Protein AF-A0A158J838-F1 (afdb_monomer)

Structure (mmCIF, N/CA/C/O backbone):
data_AF-A0A158J838-F1
#
_entry.id   AF-A0A158J838-F1
#
loop_
_atom_site.group_PDB
_atom_site.id
_atom_site.type_symbol
_atom_site.label_atom_id
_atom_si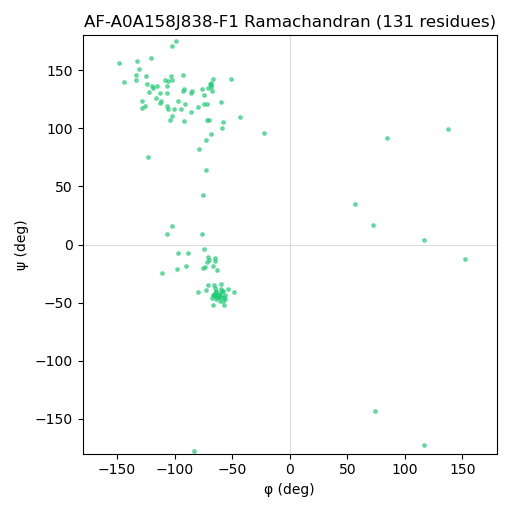te.label_alt_id
_atom_site.label_comp_id
_atom_site.label_asym_id
_atom_site.label_entity_id
_atom_site.label_seq_id
_atom_site.pdbx_PDB_ins_code
_atom_site.Cartn_x
_atom_site.Cartn_y
_atom_site.Cartn_z
_atom_site.occupancy
_atom_site.B_iso_or_equiv
_atom_site.auth_seq_id
_atom_site.auth_comp_id
_atom_site.auth_asym_id
_atom_site.auth_atom_id
_atom_site.pdbx_PDB_model_num
ATOM 1 N N . MET A 1 1 ? -6.960 -5.022 -21.720 1.00 38.44 1 MET A N 1
ATOM 2 C CA . MET A 1 1 ? -7.554 -3.678 -21.509 1.00 38.44 1 MET A CA 1
ATOM 3 C C . MET A 1 1 ? -7.283 -3.238 -20.078 1.00 38.44 1 MET A C 1
ATOM 5 O O . MET A 1 1 ? -7.879 -3.792 -19.161 1.00 38.44 1 MET A O 1
ATOM 9 N N . ASN A 1 2 ? -6.353 -2.305 -19.859 1.00 50.25 2 ASN A N 1
ATOM 10 C CA . ASN A 1 2 ? -5.996 -1.879 -18.503 1.00 50.25 2 ASN A CA 1
ATOM 11 C C . ASN A 1 2 ? -7.129 -1.039 -17.901 1.00 50.25 2 ASN A C 1
ATOM 13 O O . ASN A 1 2 ? -7.355 0.100 -18.298 1.00 50.25 2 ASN A O 1
ATOM 17 N N . LYS A 1 3 ? -7.855 -1.627 -16.944 1.00 64.75 3 LYS A N 1
ATOM 18 C CA . LYS A 1 3 ? -8.987 -1.002 -16.236 1.00 64.75 3 LYS A CA 1
ATOM 19 C C . LYS A 1 3 ? -8.564 0.118 -15.268 1.00 64.75 3 LYS A C 1
ATOM 21 O O . LYS A 1 3 ? -9.437 0.832 -14.778 1.00 64.75 3 LYS A O 1
ATOM 26 N N . PHE A 1 4 ? -7.266 0.274 -14.991 1.00 75.44 4 PHE A N 1
ATOM 27 C CA . PHE A 1 4 ? -6.719 1.191 -13.988 1.00 75.44 4 PHE A CA 1
ATOM 28 C C . PHE A 1 4 ? -5.708 2.150 -14.608 1.00 75.44 4 PHE A C 1
ATOM 30 O O . PHE A 1 4 ? -4.872 1.747 -15.408 1.00 75.44 4 PHE A O 1
ATOM 37 N N . SER A 1 5 ? -5.776 3.421 -14.219 1.00 79.69 5 SER A N 1
ATOM 38 C CA . SER A 1 5 ? -4.842 4.462 -14.665 1.00 79.69 5 SER A CA 1
ATOM 39 C C . SER A 1 5 ? -3.633 4.589 -13.735 1.00 79.69 5 SER A C 1
ATOM 41 O O . SER A 1 5 ? -2.630 5.196 -14.108 1.00 79.69 5 SER A O 1
ATOM 43 N N . LYS A 1 6 ? -3.744 4.063 -12.508 1.00 85.50 6 LYS A N 1
ATOM 44 C CA . LYS A 1 6 ? -2.700 4.081 -11.479 1.00 85.50 6 LYS A CA 1
ATOM 45 C C . LYS A 1 6 ? -2.736 2.786 -10.675 1.00 85.50 6 LYS A C 1
ATOM 47 O O . LYS A 1 6 ? -3.813 2.323 -10.298 1.00 85.50 6 LYS A O 1
ATOM 52 N N . TYR A 1 7 ? -1.560 2.266 -10.366 1.00 88.00 7 TYR A N 1
ATOM 53 C CA . TYR A 1 7 ? -1.352 1.093 -9.527 1.00 88.00 7 TYR A CA 1
ATOM 54 C C . TYR A 1 7 ? -0.592 1.531 -8.284 1.00 88.00 7 TYR A C 1
ATOM 56 O O . TYR A 1 7 ? 0.442 2.181 -8.387 1.00 88.00 7 TYR A O 1
ATOM 64 N N . VAL A 1 8 ? -1.111 1.231 -7.104 1.00 88.12 8 VAL A N 1
ATOM 65 C CA . VAL A 1 8 ? -0.554 1.677 -5.830 1.00 88.12 8 VAL A CA 1
ATOM 66 C C . VAL A 1 8 ? -0.022 0.463 -5.090 1.00 88.12 8 VAL A C 1
ATOM 68 O O . VAL A 1 8 ? -0.778 -0.464 -4.831 1.00 88.12 8 VAL A O 1
ATOM 71 N N . GLY A 1 9 ? 1.265 0.462 -4.765 1.00 89.56 9 GLY A N 1
ATOM 72 C CA . GLY A 1 9 ? 1.889 -0.523 -3.886 1.00 89.56 9 GLY A CA 1
ATOM 73 C C . GLY A 1 9 ? 1.978 0.038 -2.480 1.00 89.56 9 GLY A C 1
ATOM 74 O O . GLY A 1 9 ? 2.528 1.124 -2.297 1.00 89.56 9 GLY A O 1
ATOM 75 N N . LEU A 1 10 ? 1.412 -0.674 -1.513 1.00 87.00 10 LEU A N 1
ATOM 76 C CA . LEU A 1 10 ? 1.524 -0.361 -0.099 1.00 87.00 10 LEU A CA 1
ATOM 77 C C . LEU A 1 10 ? 2.335 -1.457 0.578 1.00 87.00 10 LEU A C 1
ATOM 79 O O . LEU A 1 10 ? 2.029 -2.637 0.430 1.00 87.00 10 LEU A O 1
ATOM 83 N N . ASP A 1 11 ? 3.331 -1.057 1.343 1.00 86.06 11 ASP A N 1
ATOM 84 C CA . ASP A 1 11 ? 4.027 -1.947 2.252 1.00 86.06 11 ASP A CA 1
ATOM 85 C C . ASP A 1 11 ? 3.583 -1.637 3.683 1.00 86.06 11 ASP A C 1
ATOM 87 O O . ASP A 1 11 ? 3.718 -0.507 4.156 1.00 86.06 11 ASP A O 1
ATOM 91 N N . VAL A 1 12 ? 2.944 -2.617 4.321 1.00 83.06 12 VAL A N 1
ATOM 92 C CA . VAL A 1 12 ? 2.221 -2.446 5.584 1.00 83.06 12 VAL A CA 1
ATOM 93 C C . VAL A 1 12 ? 3.065 -2.991 6.725 1.00 83.06 12 VAL A C 1
ATOM 95 O O . VAL A 1 12 ? 3.201 -4.203 6.891 1.00 83.06 12 VAL A O 1
ATOM 98 N N . HIS A 1 13 ? 3.549 -2.082 7.560 1.00 79.88 13 HIS A N 1
ATOM 99 C CA . HIS A 1 13 ? 4.226 -2.376 8.813 1.00 79.88 13 HIS A CA 1
ATOM 100 C C . HIS A 1 13 ? 3.291 -2.160 10.013 1.00 79.88 13 HIS A C 1
ATOM 102 O O . HIS A 1 13 ? 2.173 -1.655 9.885 1.00 79.88 13 HIS A O 1
ATOM 108 N N . GLN A 1 14 ? 3.734 -2.568 11.207 1.00 78.25 14 GLN A N 1
ATOM 109 C CA . GLN A 1 14 ? 2.924 -2.451 12.428 1.00 78.25 14 GLN A CA 1
ATOM 110 C C . GLN A 1 14 ? 2.513 -1.001 12.721 1.00 78.25 14 GLN A C 1
ATOM 112 O O . GLN A 1 14 ? 1.367 -0.759 13.087 1.00 78.25 14 GLN A O 1
ATOM 117 N N . GLU A 1 15 ? 3.415 -0.040 12.505 1.00 81.81 15 GLU A N 1
ATOM 118 C CA . GLU A 1 15 ? 3.190 1.373 12.844 1.00 81.81 15 GLU A CA 1
ATOM 119 C C . GLU A 1 15 ? 3.053 2.283 11.617 1.00 81.81 15 GLU A C 1
ATOM 121 O O . GLU A 1 15 ? 2.416 3.336 11.687 1.00 81.81 15 GLU A O 1
ATOM 126 N N . THR A 1 16 ? 3.623 1.889 10.477 1.00 85.56 16 THR A N 1
ATOM 127 C CA . THR A 1 16 ? 3.700 2.715 9.269 1.00 85.56 16 THR A CA 1
ATOM 128 C C . THR A 1 16 ? 3.284 1.945 8.020 1.00 85.56 16 THR A C 1
ATOM 130 O O . THR A 1 16 ? 3.288 0.719 7.980 1.00 85.56 16 THR A O 1
ATOM 133 N N . ILE A 1 17 ? 2.886 2.676 6.985 1.00 87.25 17 ILE A N 1
ATOM 134 C CA . ILE A 1 17 ? 2.582 2.152 5.659 1.00 87.25 17 ILE A CA 1
ATOM 135 C C . ILE A 1 17 ? 3.370 2.967 4.643 1.00 87.25 17 ILE A C 1
ATOM 137 O O . ILE A 1 17 ? 3.134 4.168 4.491 1.00 87.25 17 ILE A O 1
ATOM 141 N N . ALA A 1 18 ? 4.277 2.324 3.919 1.00 88.62 18 ALA A N 1
ATOM 142 C CA . ALA A 1 18 ? 4.989 2.948 2.814 1.00 88.62 18 ALA A CA 1
ATOM 143 C C . ALA A 1 18 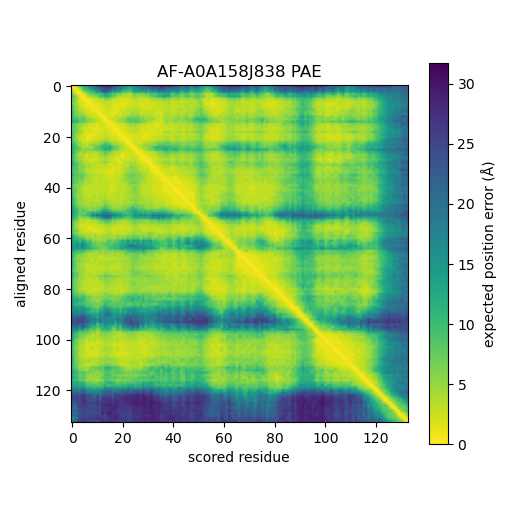? 4.171 2.824 1.527 1.00 88.62 18 ALA A C 1
ATOM 145 O O . ALA A 1 18 ? 3.699 1.747 1.180 1.00 88.62 18 ALA A O 1
ATOM 146 N N . GLY A 1 19 ? 3.983 3.929 0.806 1.00 89.19 19 GLY A N 1
ATOM 147 C CA . GLY A 1 19 ? 3.165 3.974 -0.403 1.00 89.19 19 GLY A CA 1
ATOM 148 C C . GLY A 1 19 ? 3.958 4.367 -1.644 1.00 89.19 19 GLY A C 1
ATOM 149 O O . GLY A 1 19 ? 4.688 5.361 -1.655 1.00 89.19 19 GLY A O 1
ATOM 150 N N . ALA A 1 20 ? 3.749 3.647 -2.741 1.00 90.31 20 ALA A N 1
ATOM 151 C CA . ALA A 1 20 ? 4.253 3.989 -4.065 1.00 90.31 20 ALA A CA 1
ATOM 152 C C . ALA A 1 20 ? 3.145 3.911 -5.114 1.00 90.31 20 ALA A C 1
ATOM 154 O O . ALA A 1 20 ? 2.204 3.137 -4.987 1.00 90.31 20 ALA A O 1
ATOM 155 N N . VAL A 1 21 ? 3.261 4.711 -6.170 1.00 88.94 21 VAL A N 1
ATOM 156 C CA . VAL A 1 21 ? 2.291 4.766 -7.266 1.00 88.94 21 VAL A CA 1
ATOM 157 C C . VAL A 1 21 ? 3.015 4.548 -8.583 1.00 88.94 21 VAL A C 1
ATOM 159 O O . VAL A 1 21 ? 3.873 5.346 -8.945 1.00 88.94 21 VAL A O 1
ATOM 162 N N . ALA A 1 22 ? 2.644 3.500 -9.303 1.00 88.50 22 ALA A N 1
ATOM 163 C CA . ALA A 1 22 ? 2.996 3.268 -10.690 1.00 88.50 22 ALA A CA 1
ATOM 164 C C . ALA A 1 22 ? 1.908 3.829 -11.610 1.00 88.50 22 ALA A C 1
ATOM 166 O O . ALA A 1 22 ? 0.712 3.598 -11.407 1.00 88.50 22 ALA A O 1
ATOM 167 N N . ASP A 1 23 ? 2.317 4.577 -12.626 1.00 84.50 23 ASP A N 1
ATOM 168 C CA . ASP A 1 23 ? 1.429 4.981 -13.709 1.00 84.50 23 ASP A CA 1
ATOM 169 C C . ASP A 1 23 ? 1.299 3.876 -14.774 1.00 84.50 23 ASP A C 1
ATOM 171 O O . ASP A 1 23 ? 1.853 2.780 -14.655 1.00 84.50 23 ASP A O 1
ATOM 175 N N . MET A 1 24 ? 0.542 4.169 -15.829 1.00 77.50 24 MET A N 1
ATOM 176 C CA . MET A 1 24 ? 0.407 3.310 -17.006 1.00 77.50 24 MET A CA 1
ATOM 177 C C . MET A 1 24 ? 1.620 3.347 -17.943 1.00 77.50 24 MET A C 1
ATOM 179 O O . MET A 1 24 ? 1.803 2.419 -18.725 1.00 77.50 24 MET A O 1
ATOM 183 N N . ALA A 1 25 ? 2.455 4.385 -17.880 1.00 78.19 25 ALA A N 1
ATOM 184 C CA . ALA A 1 25 ? 3.581 4.582 -18.791 1.00 78.19 25 ALA A CA 1
ATOM 185 C C . ALA A 1 25 ? 4.793 3.724 -18.399 1.00 78.19 25 ALA A C 1
ATOM 187 O O . ALA A 1 25 ? 5.381 3.043 -19.226 1.00 78.19 25 ALA A O 1
ATOM 188 N N . GLY A 1 26 ? 5.095 3.617 -17.113 1.00 74.94 26 GLY A N 1
ATOM 189 C CA . GLY A 1 26 ? 6.227 2.846 -16.572 1.00 74.94 26 GLY A CA 1
ATOM 190 C C . GLY A 1 26 ? 6.730 3.418 -15.260 1.00 74.94 26 GLY A C 1
ATOM 191 O O . GLY A 1 26 ? 7.540 2.799 -14.575 1.00 74.94 26 GLY A O 1
ATOM 192 N N . GLU A 1 27 ? 6.281 4.624 -14.938 1.00 84.38 27 GLU A N 1
ATOM 193 C CA . GLU A 1 27 ? 6.874 5.467 -13.938 1.00 84.38 27 GLU A CA 1
ATOM 194 C C . GLU A 1 27 ? 6.316 5.106 -12.570 1.00 84.38 27 GLU A C 1
ATOM 196 O O . GLU A 1 27 ? 5.132 5.290 -12.278 1.00 84.38 27 GLU A O 1
ATOM 201 N N . VAL A 1 28 ? 7.194 4.583 -11.719 1.00 86.44 28 VAL A N 1
ATOM 202 C CA . VAL A 1 28 ? 6.874 4.290 -10.328 1.00 86.44 28 VAL A CA 1
ATOM 203 C C . VAL A 1 28 ? 7.430 5.403 -9.458 1.00 86.44 28 VAL A C 1
ATOM 205 O O . VAL A 1 28 ? 8.639 5.616 -9.383 1.00 86.44 28 VAL A O 1
ATOM 208 N N . ARG A 1 29 ? 6.537 6.120 -8.780 1.00 87.94 29 ARG A N 1
ATOM 209 C CA . ARG A 1 29 ? 6.872 7.221 -7.882 1.00 87.94 29 ARG A CA 1
ATOM 210 C C . ARG A 1 29 ? 6.558 6.843 -6.448 1.00 87.94 29 ARG A C 1
ATOM 212 O O . ARG A 1 29 ? 5.415 6.542 -6.106 1.00 87.94 29 ARG A O 1
ATOM 219 N N . TYR A 1 30 ? 7.568 6.927 -5.596 1.00 87.19 30 TYR A N 1
ATOM 220 C CA . TYR A 1 30 ? 7.373 6.812 -4.159 1.00 87.19 30 TYR A CA 1
ATOM 221 C C . TYR A 1 30 ? 6.584 8.017 -3.636 1.00 87.19 30 TYR A C 1
ATOM 223 O O . TYR A 1 30 ? 6.893 9.156 -3.991 1.00 87.19 30 TYR A O 1
ATOM 231 N N . LYS A 1 31 ? 5.554 7.775 -2.822 1.00 84.69 31 LYS A N 1
ATOM 232 C CA . LYS A 1 31 ? 4.725 8.829 -2.220 1.00 84.69 31 LYS A CA 1
ATOM 233 C C . LYS A 1 31 ? 5.137 9.177 -0.797 1.00 84.69 31 LYS A C 1
ATOM 235 O O . LYS A 1 31 ? 4.842 10.289 -0.371 1.00 84.69 31 LYS A O 1
ATOM 240 N N . GLY A 1 32 ? 5.835 8.279 -0.110 1.00 85.31 32 GLY A N 1
ATOM 241 C CA . GLY A 1 32 ? 6.220 8.452 1.286 1.00 85.31 32 GLY A CA 1
ATOM 242 C C . GLY A 1 32 ? 5.589 7.398 2.184 1.00 85.31 32 GLY A C 1
ATOM 243 O O . GLY A 1 32 ? 4.945 6.463 1.711 1.00 85.31 32 GLY A O 1
ATOM 244 N N . GLU A 1 33 ? 5.778 7.590 3.482 1.00 88.12 33 GLU A N 1
ATOM 245 C CA . GLU A 1 33 ? 5.248 6.732 4.539 1.00 88.12 33 GLU A CA 1
ATOM 246 C C . GLU A 1 33 ? 4.137 7.485 5.257 1.00 88.12 33 GLU A C 1
ATOM 248 O O . GLU A 1 33 ? 4.215 8.700 5.461 1.00 88.12 33 GLU A O 1
ATOM 253 N N . ILE A 1 34 ? 3.092 6.763 5.627 1.00 87.50 34 ILE A N 1
ATOM 254 C CA . ILE A 1 34 ? 2.023 7.252 6.487 1.00 87.50 34 ILE A CA 1
ATOM 255 C C . ILE A 1 34 ? 1.949 6.390 7.735 1.00 87.50 34 ILE A C 1
ATOM 257 O O . ILE A 1 34 ? 2.435 5.266 7.747 1.00 87.50 34 ILE A O 1
ATOM 261 N N . VAL A 1 35 ? 1.324 6.900 8.788 1.00 88.25 35 VAL A N 1
ATOM 262 C CA . VAL A 1 35 ? 1.017 6.079 9.963 1.00 88.25 35 VAL A CA 1
ATOM 263 C C . VAL A 1 35 ? -0.021 5.026 9.561 1.00 88.25 35 VAL A C 1
ATOM 265 O O . VAL A 1 35 ? -0.912 5.321 8.759 1.00 88.25 35 VAL A O 1
ATOM 268 N N . ASN A 1 36 ? 0.087 3.808 10.097 1.00 86.06 36 ASN A N 1
ATOM 269 C CA . ASN A 1 36 ? -0.882 2.728 9.901 1.00 86.06 36 ASN A CA 1
ATOM 270 C C . ASN A 1 36 ? -2.182 3.007 10.678 1.00 86.06 36 ASN A C 1
ATOM 272 O O . ASN A 1 36 ? -2.535 2.309 11.626 1.00 86.06 36 ASN A O 1
ATOM 276 N N . THR A 1 37 ? -2.880 4.078 10.299 1.00 85.69 37 THR A N 1
ATOM 277 C CA . THR A 1 37 ? -4.186 4.443 10.843 1.00 85.69 37 THR A CA 1
ATOM 278 C C . THR A 1 37 ? -5.216 4.595 9.727 1.00 85.69 37 THR A C 1
ATOM 280 O O . THR A 1 37 ? -4.891 5.089 8.635 1.00 85.69 37 THR A O 1
ATOM 283 N N . PRO A 1 38 ? -6.482 4.219 9.979 1.00 83.19 38 PRO A N 1
ATOM 284 C CA . PRO A 1 38 ? -7.550 4.378 9.003 1.00 83.19 38 PRO A CA 1
ATOM 285 C C . PRO A 1 38 ? -7.678 5.814 8.479 1.00 83.19 38 PRO A C 1
ATOM 287 O O . PRO A 1 38 ? -7.882 6.029 7.282 1.00 83.19 38 PRO A O 1
ATOM 290 N N . GLU A 1 39 ? -7.503 6.816 9.335 1.00 87.19 39 GLU A N 1
ATOM 291 C CA . GLU A 1 39 ? -7.621 8.230 8.979 1.00 87.19 39 GLU A CA 1
ATOM 292 C C . GLU A 1 39 ? -6.531 8.651 7.985 1.00 87.19 39 GLU A C 1
ATOM 294 O O . GLU 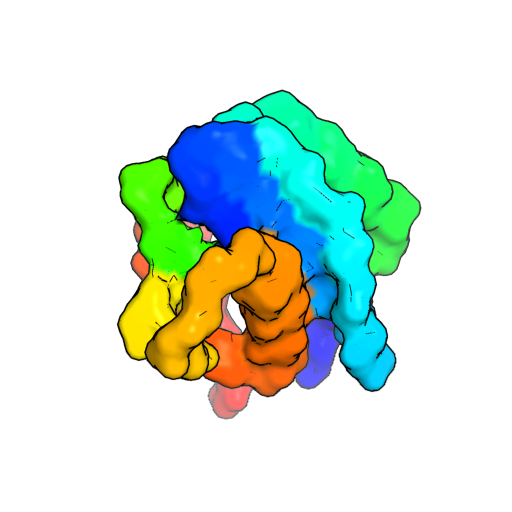A 1 39 ? -6.808 9.360 7.011 1.00 87.19 39 GLU A O 1
ATOM 299 N N . ALA A 1 40 ? -5.294 8.189 8.195 1.00 87.56 40 ALA A N 1
ATOM 300 C CA . ALA A 1 40 ? -4.175 8.487 7.311 1.00 87.56 40 ALA A CA 1
ATOM 301 C C . ALA A 1 40 ? -4.374 7.852 5.926 1.00 87.56 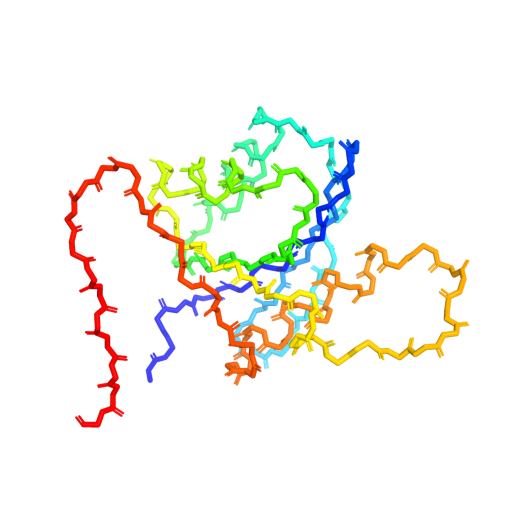40 ALA A C 1
ATOM 303 O O . ALA A 1 40 ? -4.201 8.528 4.905 1.00 87.56 40 ALA A O 1
ATOM 304 N N . ILE A 1 41 ? -4.824 6.594 5.883 1.00 85.56 41 ILE A N 1
ATOM 305 C CA . ILE A 1 41 ? -5.147 5.886 4.636 1.00 85.56 41 ILE A CA 1
ATOM 306 C C . ILE A 1 41 ? -6.257 6.624 3.881 1.00 85.56 41 ILE A C 1
ATOM 308 O O . ILE A 1 41 ? -6.108 6.924 2.694 1.00 85.56 41 ILE A O 1
ATOM 312 N N . ALA A 1 42 ? -7.349 6.981 4.564 1.00 86.12 42 ALA A N 1
ATOM 313 C CA . ALA A 1 42 ? -8.467 7.705 3.964 1.00 86.12 42 ALA A CA 1
ATOM 314 C C . ALA A 1 42 ? -8.033 9.067 3.396 1.00 86.12 42 ALA A C 1
ATOM 316 O O . ALA A 1 42 ? -8.464 9.451 2.305 1.00 86.12 42 ALA A O 1
ATOM 317 N N . LYS A 1 43 ? -7.131 9.774 4.088 1.00 87.06 43 LYS A N 1
ATOM 318 C CA . LYS A 1 43 ? -6.569 11.050 3.628 1.00 87.06 43 LYS A CA 1
ATOM 319 C C . LYS A 1 43 ? -5.748 10.885 2.349 1.00 87.06 43 LYS A C 1
ATOM 321 O O . LYS A 1 43 ? -5.962 11.640 1.398 1.00 87.06 43 LYS A O 1
ATOM 326 N N . VAL A 1 44 ? -4.859 9.890 2.289 1.00 84.44 44 VAL A N 1
ATOM 327 C CA . VAL A 1 44 ? -4.065 9.593 1.080 1.00 84.44 44 VAL A CA 1
ATOM 328 C C . VAL A 1 44 ? -4.969 9.184 -0.076 1.00 84.44 44 VAL A C 1
ATOM 330 O O . VAL A 1 44 ? -4.838 9.710 -1.181 1.00 84.44 44 VAL A O 1
ATOM 333 N N . VAL A 1 45 ? -5.941 8.308 0.176 1.00 83.75 45 VAL A N 1
ATOM 334 C CA . VAL A 1 45 ? -6.951 7.922 -0.814 1.00 83.75 45 VAL A CA 1
ATOM 335 C C . VAL A 1 45 ? -7.694 9.144 -1.344 1.00 83.75 45 VAL A C 1
ATOM 337 O O . VAL A 1 45 ? -7.835 9.290 -2.557 1.00 83.75 45 VAL A O 1
ATOM 340 N N . GLY A 1 46 ? -8.141 10.038 -0.460 1.00 83.94 46 GLY A N 1
ATOM 341 C CA . GLY A 1 46 ? -8.828 11.270 -0.832 1.00 83.94 46 GLY A CA 1
ATOM 342 C C . GLY A 1 46 ? -7.970 12.170 -1.721 1.00 83.94 46 GLY A C 1
ATOM 343 O O . GLY A 1 46 ? -8.464 12.698 -2.713 1.00 83.94 46 GLY A O 1
ATOM 344 N N . GLN A 1 47 ? -6.673 12.293 -1.426 1.00 82.50 47 GLN A N 1
ATOM 345 C CA . GLN A 1 47 ? -5.725 13.037 -2.261 1.00 82.50 47 GLN A CA 1
ATOM 346 C C . GLN A 1 47 ? -5.528 12.388 -3.635 1.00 82.50 47 GLN A C 1
ATOM 348 O O . GLN A 1 47 ? -5.530 13.083 -4.651 1.00 82.50 47 GLN A O 1
ATOM 353 N N . LEU A 1 48 ? -5.394 11.062 -3.685 1.00 76.56 48 LEU A N 1
ATOM 354 C CA . LEU A 1 48 ? -5.179 10.319 -4.926 1.00 76.56 48 LEU A CA 1
ATOM 355 C C . LEU A 1 48 ? -6.433 10.293 -5.820 1.00 76.56 48 LEU A C 1
ATOM 357 O O . LEU A 1 48 ? -6.307 10.402 -7.043 1.00 76.56 48 LEU A O 1
ATOM 361 N N . LYS A 1 49 ? -7.631 10.241 -5.217 1.00 73.94 49 LYS A N 1
ATOM 362 C CA . LYS A 1 49 ? -8.937 10.310 -5.900 1.00 73.94 49 LYS A CA 1
ATOM 363 C C . LYS A 1 49 ? -9.218 11.648 -6.585 1.00 73.94 49 LYS A C 1
ATOM 365 O O . LYS A 1 49 ? -10.122 11.707 -7.408 1.00 73.94 49 LYS A O 1
ATOM 370 N N . ARG A 1 50 ? -8.455 12.712 -6.299 1.00 68.38 50 ARG A N 1
ATOM 371 C CA . ARG A 1 50 ? -8.593 13.997 -7.017 1.00 68.38 50 ARG A CA 1
ATOM 372 C C . ARG A 1 50 ? -8.226 13.890 -8.505 1.00 68.38 50 ARG A C 1
ATOM 374 O O . ARG A 1 50 ? -8.489 14.825 -9.250 1.00 68.38 50 ARG A O 1
ATOM 381 N N . GLY A 1 51 ? -7.622 12.780 -8.945 1.00 64.38 51 GLY A N 1
ATOM 382 C CA . GLY A 1 51 ? -7.414 12.476 -10.362 1.00 64.38 51 GLY A CA 1
ATOM 383 C C . GLY A 1 51 ? -8.548 11.640 -10.969 1.00 64.38 51 GLY A C 1
ATOM 384 O O . GLY A 1 51 ? -9.083 10.745 -10.325 1.00 64.38 51 GLY A O 1
ATOM 385 N N . THR A 1 52 ? -8.858 11.877 -12.242 1.00 55.25 52 THR A N 1
ATOM 386 C CA . THR A 1 52 ? -9.914 11.227 -13.048 1.00 55.25 52 THR A CA 1
ATOM 387 C C . THR A 1 52 ? -9.576 9.797 -13.509 1.00 55.25 52 THR A C 1
ATOM 389 O O . THR A 1 52 ? -9.834 9.419 -14.647 1.00 55.25 52 THR A O 1
ATOM 392 N N . GLY A 1 53 ? -8.992 8.969 -12.638 1.00 67.94 53 GLY A N 1
ATOM 393 C CA . GLY A 1 53 ? -8.566 7.610 -12.988 1.00 67.94 53 GLY A CA 1
ATOM 394 C C . GLY A 1 53 ? -8.975 6.566 -11.957 1.00 67.94 53 GLY A C 1
ATOM 395 O O . GLY A 1 53 ? -8.969 6.828 -10.754 1.00 67.94 53 GLY A O 1
ATOM 396 N N . ARG A 1 54 ? -9.288 5.351 -12.421 1.00 78.19 54 ARG A N 1
ATOM 397 C CA . ARG A 1 54 ? -9.424 4.188 -11.535 1.00 78.19 54 ARG A CA 1
ATOM 398 C C . ARG A 1 54 ? -8.053 3.819 -10.980 1.00 78.19 54 ARG A C 1
ATOM 400 O O . ARG A 1 54 ? -7.068 3.810 -11.719 1.00 78.19 54 ARG A O 1
ATOM 407 N N . MET A 1 55 ? -8.003 3.510 -9.691 1.00 84.06 55 MET A N 1
ATOM 408 C CA . MET A 1 55 ? -6.772 3.166 -8.988 1.00 84.06 55 MET A CA 1
ATOM 409 C C . MET A 1 55 ? -6.922 1.783 -8.379 1.00 84.06 55 MET A C 1
ATOM 411 O O . MET A 1 55 ? -7.928 1.525 -7.719 1.00 84.06 55 MET A O 1
ATOM 415 N N . ALA A 1 56 ? -5.925 0.937 -8.597 1.00 85.62 56 ALA A N 1
ATOM 416 C CA . ALA A 1 56 ? -5.830 -0.358 -7.946 1.00 85.62 56 ALA A CA 1
ATOM 417 C C . ALA A 1 56 ? -4.738 -0.301 -6.882 1.00 85.62 56 ALA A C 1
ATOM 419 O O . ALA A 1 56 ? -3.640 0.183 -7.145 1.00 85.62 56 ALA A O 1
ATOM 420 N N . PHE A 1 57 ? -5.058 -0.753 -5.680 1.00 87.56 57 PHE A N 1
ATOM 421 C CA . PHE A 1 57 ? -4.144 -0.848 -4.553 1.00 87.56 57 PHE A CA 1
ATOM 422 C C . PHE A 1 57 ? -3.703 -2.297 -4.394 1.00 87.56 57 PHE A C 1
ATOM 424 O O . PHE A 1 57 ? -4.515 -3.207 -4.527 1.00 87.56 57 PHE A O 1
ATOM 431 N N . CYS A 1 58 ? -2.441 -2.512 -4.059 1.00 87.75 58 CYS A N 1
ATOM 432 C CA . CYS A 1 58 ? -1.894 -3.811 -3.711 1.00 87.75 58 CYS A CA 1
ATOM 433 C C . CYS A 1 58 ? -1.044 -3.692 -2.449 1.00 87.75 58 CYS A C 1
ATOM 435 O O . CYS A 1 58 ? -0.356 -2.686 -2.274 1.00 87.75 58 CYS A O 1
ATOM 437 N N . TYR A 1 59 ? -1.106 -4.687 -1.570 1.00 86.62 59 TYR A N 1
ATOM 438 C CA . TYR A 1 59 ? -0.229 -4.749 -0.405 1.00 86.62 59 TYR A CA 1
ATOM 439 C C . TYR A 1 59 ? 0.098 -6.183 -0.008 1.00 86.62 59 TYR A C 1
ATOM 441 O O . TYR A 1 59 ?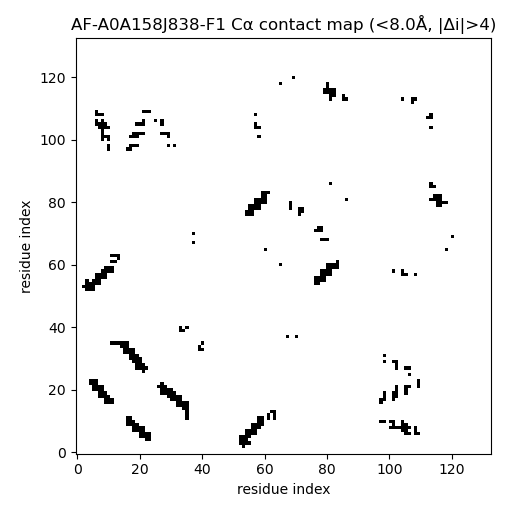 -0.638 -7.115 -0.340 1.00 86.62 59 TYR A O 1
ATOM 449 N N . GLU A 1 60 ? 1.219 -6.361 0.679 1.00 83.69 60 GLU A N 1
ATOM 450 C CA . GLU A 1 60 ? 1.644 -7.663 1.185 1.00 83.69 60 GLU A CA 1
ATOM 451 C C . GLU A 1 60 ? 0.839 -8.049 2.428 1.00 83.69 60 GLU A C 1
ATOM 453 O O . GLU A 1 60 ? 0.652 -7.239 3.334 1.00 83.69 60 GLU A O 1
ATOM 458 N N . ALA A 1 61 ? 0.351 -9.288 2.483 1.00 77.81 61 ALA A N 1
ATOM 459 C CA . ALA A 1 61 ? -0.354 -9.815 3.641 1.00 77.81 61 ALA A CA 1
ATOM 460 C C . ALA A 1 61 ? 0.562 -9.751 4.872 1.00 77.81 61 ALA A C 1
ATOM 462 O O . ALA A 1 61 ? 1.454 -10.580 5.048 1.00 77.81 61 ALA A O 1
ATOM 463 N N . GLY A 1 62 ? 0.339 -8.732 5.698 1.00 69.00 62 GLY A N 1
ATOM 464 C CA . GLY A 1 62 ? 1.110 -8.468 6.902 1.00 69.00 62 GLY A CA 1
ATOM 465 C C . GLY A 1 62 ? 0.425 -8.975 8.175 1.00 69.00 62 GLY A C 1
ATOM 466 O O . GLY A 1 62 ? -0.734 -9.404 8.148 1.00 69.00 62 GLY A O 1
ATOM 467 N N . PRO A 1 63 ? 1.106 -8.860 9.327 1.00 61.81 63 PRO A N 1
ATOM 468 C CA . PRO A 1 63 ? 0.570 -9.269 10.628 1.00 61.81 63 PRO A CA 1
ATOM 469 C C . PRO A 1 63 ? -0.671 -8.463 11.047 1.00 61.81 63 PRO A C 1
ATOM 471 O O . PRO A 1 63 ? -1.483 -8.943 11.831 1.00 61.81 63 PRO A O 1
ATOM 474 N N . CYS A 1 64 ? -0.857 -7.261 10.491 1.00 62.78 64 CYS A N 1
ATOM 475 C CA . CYS A 1 64 ? -2.032 -6.413 10.717 1.00 62.78 64 CYS A CA 1
ATOM 476 C C . CYS A 1 64 ? -3.299 -6.898 9.977 1.00 62.78 64 CYS A C 1
ATOM 478 O O . CYS A 1 64 ? -4.372 -6.314 10.140 1.00 62.78 64 CYS A O 1
ATOM 480 N N . GLY A 1 65 ? -3.199 -7.962 9.172 1.00 68.75 65 GLY A N 1
ATOM 481 C CA . GLY A 1 65 ? -4.335 -8.640 8.554 1.00 68.75 65 GLY A CA 1
ATOM 482 C C . GLY A 1 65 ? -4.985 -7.884 7.389 1.00 68.75 65 GLY A C 1
ATOM 483 O O . GLY A 1 65 ? -4.328 -7.268 6.546 1.00 68.75 65 GLY A O 1
ATOM 484 N N . TYR A 1 66 ? -6.315 -7.983 7.310 1.00 76.38 66 TYR A N 1
ATOM 485 C CA . TYR A 1 66 ? -7.112 -7.563 6.147 1.00 76.38 66 TYR A CA 1
ATOM 486 C C . TYR A 1 66 ? -7.921 -6.276 6.356 1.00 76.38 66 TYR A C 1
ATOM 488 O O . TYR A 1 66 ? -8.754 -5.918 5.522 1.00 76.38 66 TYR A O 1
ATOM 496 N N . THR A 1 67 ? -7.693 -5.571 7.462 1.00 81.69 67 THR A N 1
ATOM 497 C CA . THR A 1 67 ? -8.428 -4.353 7.846 1.00 81.69 67 THR A CA 1
ATOM 498 C C . THR A 1 67 ? -8.270 -3.237 6.812 1.00 81.69 67 THR A C 1
ATOM 500 O O . THR A 1 67 ? -9.262 -2.638 6.400 1.00 81.69 67 THR A O 1
ATOM 503 N N . ILE A 1 68 ? -7.051 -3.033 6.306 1.00 82.44 68 ILE A N 1
ATOM 504 C CA . ILE A 1 68 ? -6.748 -2.052 5.253 1.00 82.44 68 ILE A CA 1
ATOM 505 C C . ILE A 1 68 ? -7.494 -2.396 3.961 1.00 82.44 68 ILE A C 1
ATOM 507 O O . ILE A 1 68 ? -8.117 -1.522 3.357 1.00 82.44 68 ILE A O 1
ATOM 511 N N . CYS A 1 69 ? -7.487 -3.671 3.553 1.00 83.38 69 CYS A N 1
ATOM 512 C CA . CYS A 1 69 ? -8.229 -4.118 2.373 1.00 83.38 69 CYS A CA 1
ATOM 513 C C . CYS A 1 69 ? -9.722 -3.801 2.506 1.00 83.38 69 CYS A C 1
ATOM 515 O O . CYS A 1 69 ? -10.311 -3.196 1.609 1.00 83.38 69 CYS A O 1
ATOM 517 N N . ARG A 1 70 ? -10.319 -4.142 3.654 1.00 82.69 70 ARG A N 1
ATOM 518 C CA . ARG A 1 70 ? -11.733 -3.871 3.950 1.00 82.69 70 ARG A CA 1
ATOM 519 C C . ARG A 1 70 ? -12.043 -2.378 3.898 1.00 82.69 70 ARG A C 1
ATOM 521 O O . ARG A 1 70 ? -13.009 -1.977 3.253 1.00 82.69 70 ARG A O 1
ATOM 528 N N . GLN A 1 71 ? -11.197 -1.546 4.499 1.00 84.69 71 GLN A N 1
ATOM 529 C CA . GLN A 1 71 ? -11.362 -0.096 4.472 1.00 84.69 71 GLN A CA 1
ATOM 530 C C . GLN A 1 71 ? -11.297 0.467 3.042 1.00 84.69 71 GLN A C 1
ATOM 532 O O . GLN A 1 71 ? -12.131 1.283 2.647 1.00 84.69 71 GLN A O 1
ATOM 537 N N . LEU A 1 72 ? -10.333 0.021 2.233 1.00 84.19 72 LEU A N 1
ATOM 538 C CA . LEU A 1 72 ? -10.209 0.451 0.838 1.00 84.19 72 LEU A CA 1
ATOM 539 C C . LEU A 1 72 ? -11.425 0.019 0.004 1.00 84.19 72 LEU A C 1
ATOM 541 O O . LEU A 1 72 ? -11.949 0.820 -0.776 1.00 84.19 72 LEU A O 1
ATOM 545 N N . ARG A 1 73 ? -11.938 -1.197 0.226 1.00 83.25 73 ARG A N 1
ATOM 546 C CA . ARG A 1 73 ? -13.168 -1.683 -0.418 1.00 83.25 73 ARG A CA 1
ATOM 547 C C . ARG A 1 73 ? -14.399 -0.870 -0.018 1.00 83.25 73 ARG A C 1
ATOM 549 O O . ARG A 1 73 ? -15.180 -0.505 -0.895 1.00 83.25 73 ARG A O 1
ATOM 556 N N . GLN A 1 74 ? -14.540 -0.491 1.255 1.00 83.25 74 GLN A N 1
ATOM 557 C CA . GLN A 1 74 ? -15.602 0.423 1.711 1.00 83.25 74 GLN A CA 1
ATOM 558 C C . GLN A 1 74 ? -15.531 1.785 1.005 1.00 83.25 74 GLN A C 1
ATOM 560 O O . GLN A 1 74 ? -16.555 2.375 0.659 1.00 83.25 74 GLN A O 1
ATOM 565 N N . LEU A 1 75 ? -14.321 2.256 0.692 1.00 79.75 75 LEU A N 1
ATOM 566 C CA . LEU A 1 75 ? -14.093 3.458 -0.113 1.00 79.75 75 LEU A CA 1
ATOM 567 C C . LEU A 1 75 ? -14.320 3.236 -1.622 1.00 79.75 75 LEU A C 1
ATOM 569 O O . LEU A 1 75 ? -14.031 4.142 -2.411 1.00 79.75 75 LEU A O 1
ATOM 573 N N . LYS A 1 76 ? -14.856 2.082 -2.041 1.00 81.00 76 LYS A N 1
ATOM 574 C CA . LYS A 1 76 ? -15.067 1.678 -3.443 1.00 81.00 76 LYS A CA 1
ATOM 575 C C . LYS A 1 76 ? -13.776 1.697 -4.267 1.00 81.00 76 LYS A C 1
ATOM 577 O O . LYS A 1 76 ? -13.790 2.090 -5.434 1.00 81.00 76 LYS A O 1
ATOM 582 N N . LEU A 1 77 ? -12.654 1.345 -3.643 1.00 83.00 77 LEU A N 1
ATOM 583 C CA . LEU A 1 77 ? -11.372 1.166 -4.315 1.00 83.00 77 LEU A CA 1
ATOM 584 C C . LEU A 1 77 ? -11.074 -0.316 -4.500 1.00 83.00 77 LEU A C 1
ATOM 586 O O . LEU A 1 77 ? -11.375 -1.135 -3.633 1.00 83.00 77 LEU A O 1
ATOM 590 N N . ASP A 1 78 ? -10.431 -0.641 -5.615 1.00 83.19 78 ASP A N 1
ATOM 591 C CA . ASP A 1 78 ? -9.913 -1.980 -5.844 1.00 83.19 78 ASP A CA 1
ATOM 592 C C . ASP A 1 78 ? -8.659 -2.177 -4.989 1.00 83.19 78 ASP A C 1
ATOM 594 O O . ASP A 1 78 ? -7.694 -1.423 -5.107 1.00 83.19 78 ASP A O 1
ATOM 598 N N . CYS A 1 79 ? -8.689 -3.175 -4.106 1.00 84.94 79 CYS A N 1
ATOM 599 C CA . CYS A 1 79 ? -7.561 -3.553 -3.267 1.00 84.94 79 CYS A CA 1
ATOM 600 C C . CYS A 1 79 ? -7.288 -5.053 -3.392 1.00 84.94 79 CYS A C 1
ATOM 602 O O . CYS A 1 79 ? -8.164 -5.883 -3.133 1.00 84.94 79 CYS A O 1
ATOM 604 N N . GLN A 1 80 ? -6.061 -5.374 -3.779 1.00 85.19 80 GLN A N 1
ATOM 605 C CA . GLN A 1 80 ? -5.507 -6.713 -3.856 1.00 85.19 80 GLN A CA 1
ATOM 606 C C . GLN A 1 80 ? -4.537 -6.933 -2.703 1.00 85.19 80 GLN A C 1
ATOM 608 O O . GLN A 1 80 ? -3.767 -6.049 -2.335 1.00 85.19 80 GLN A O 1
ATOM 613 N N . VAL A 1 81 ? -4.559 -8.131 -2.141 1.00 85.25 81 VAL A N 1
ATOM 614 C CA . VAL A 1 81 ? -3.611 -8.530 -1.103 1.00 85.25 81 VAL A CA 1
ATOM 615 C C . VAL A 1 81 ? -2.767 -9.641 -1.664 1.00 85.25 81 VAL A C 1
ATOM 617 O O . VAL A 1 81 ? -3.298 -10.506 -2.342 1.00 85.25 81 VAL A O 1
ATOM 620 N N . VAL A 1 82 ? -1.465 -9.604 -1.438 1.00 84.06 82 VAL A N 1
ATOM 621 C CA . VAL A 1 82 ? -0.516 -10.549 -2.028 1.00 84.06 82 VAL A CA 1
ATOM 622 C C . VAL A 1 82 ? 0.186 -11.284 -0.905 1.00 84.06 82 VAL A C 1
ATOM 624 O O . VAL A 1 82 ? 0.566 -10.675 0.090 1.00 84.06 82 VAL A O 1
ATOM 627 N N . ALA A 1 83 ? 0.351 -12.597 -1.035 1.00 79.12 83 ALA A N 1
ATOM 628 C CA . ALA A 1 83 ? 1.066 -13.353 -0.020 1.00 79.12 83 ALA A CA 1
ATOM 629 C C . ALA A 1 83 ? 2.564 -12.988 -0.042 1.00 79.12 83 ALA A C 1
ATOM 631 O O . ALA A 1 83 ? 3.143 -12.951 -1.133 1.00 79.12 83 ALA A O 1
ATOM 632 N N . PRO A 1 84 ? 3.213 -12.813 1.126 1.00 70.75 84 PRO A N 1
ATOM 633 C CA . PRO A 1 84 ? 4.661 -12.594 1.236 1.00 70.75 84 PRO A CA 1
ATOM 634 C C . PRO A 1 84 ? 5.474 -13.598 0.411 1.00 70.75 84 PRO A C 1
ATOM 636 O O . PRO A 1 84 ? 6.422 -13.241 -0.281 1.00 70.75 84 PRO A O 1
ATOM 639 N N . SER A 1 85 ? 5.055 -14.865 0.428 1.00 70.56 85 SER A N 1
ATOM 640 C CA . SER A 1 85 ? 5.719 -15.976 -0.261 1.00 70.56 85 SER A CA 1
ATOM 641 C C . SER A 1 85 ? 5.682 -15.895 -1.790 1.00 70.56 85 SER A C 1
ATOM 643 O O . SER A 1 85 ? 6.451 -16.592 -2.444 1.00 70.56 85 SER A O 1
ATOM 645 N N . LEU A 1 86 ? 4.785 -15.089 -2.365 1.00 69.38 86 LEU A N 1
ATOM 646 C CA . LEU A 1 86 ? 4.625 -14.936 -3.816 1.00 69.38 86 LEU A CA 1
ATOM 647 C C . LEU A 1 86 ? 5.363 -13.707 -4.355 1.00 69.38 86 LEU A C 1
ATOM 649 O O . LEU A 1 86 ? 5.431 -13.514 -5.567 1.00 69.38 86 LEU A O 1
ATOM 653 N N . ILE A 1 87 ? 5.917 -12.873 -3.471 1.00 71.12 87 ILE A N 1
ATOM 654 C CA . ILE A 1 87 ? 6.689 -11.698 -3.858 1.00 71.12 87 ILE A CA 1
ATOM 655 C C . ILE A 1 87 ? 8.159 -12.116 -3.958 1.00 71.12 87 ILE A C 1
ATOM 657 O O . ILE A 1 87 ? 8.737 -12.567 -2.966 1.00 71.12 87 ILE A O 1
ATOM 661 N N . PRO A 1 88 ? 8.806 -11.959 -5.124 1.00 66.31 88 PRO A N 1
ATOM 662 C CA . PRO A 1 88 ? 10.223 -12.260 -5.266 1.00 66.31 88 PRO A CA 1
ATOM 663 C C . PRO A 1 88 ? 11.054 -11.244 -4.466 1.00 66.31 88 PRO A C 1
ATOM 665 O O . PRO A 1 88 ? 11.364 -10.153 -4.946 1.00 66.31 88 PRO A O 1
ATOM 668 N N . LYS A 1 89 ? 11.421 -11.601 -3.231 1.00 63.00 89 LYS A N 1
ATOM 669 C CA . LYS A 1 89 ? 12.304 -10.802 -2.370 1.00 63.00 89 LYS A CA 1
AT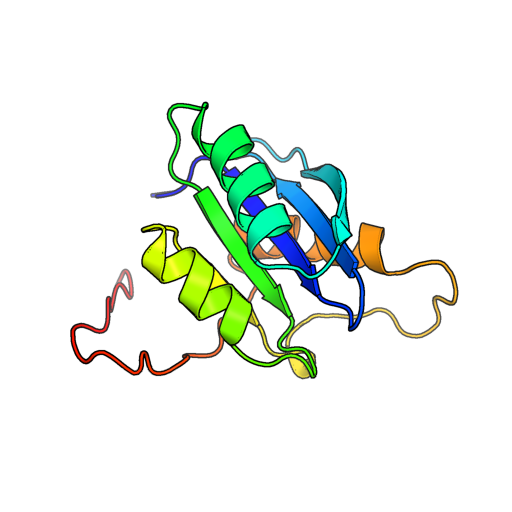OM 670 C C . LYS A 1 89 ? 13.756 -11.228 -2.559 1.00 63.00 89 LYS A C 1
ATOM 672 O O . LYS A 1 89 ? 14.074 -12.416 -2.555 1.00 63.00 89 LYS A O 1
ATOM 677 N N . LYS A 1 90 ? 14.660 -10.256 -2.711 1.00 57.44 90 LYS A N 1
ATOM 678 C CA . LYS A 1 90 ? 16.105 -10.522 -2.703 1.00 57.44 90 LYS A CA 1
ATOM 679 C C . LYS A 1 90 ? 16.575 -10.669 -1.248 1.00 57.44 90 LYS A C 1
ATOM 681 O O . LYS A 1 90 ? 16.445 -9.707 -0.494 1.00 57.44 90 LYS A O 1
ATOM 686 N N . PRO A 1 91 ? 17.119 -11.826 -0.835 1.00 44.38 91 PRO A N 1
ATOM 687 C CA . PRO A 1 91 ? 17.657 -11.986 0.512 1.00 44.38 91 PRO A CA 1
ATOM 688 C C . PRO A 1 91 ? 18.927 -11.136 0.692 1.00 44.38 91 PRO A C 1
ATOM 690 O O . PRO A 1 91 ? 19.794 -11.132 -0.180 1.00 44.38 91 PRO A O 1
ATOM 693 N N . GLY A 1 92 ? 19.050 -10.436 1.828 1.00 52.06 92 GLY A N 1
ATOM 694 C CA . GLY A 1 92 ? 20.297 -9.773 2.246 1.00 52.06 92 GLY A CA 1
ATOM 695 C C . GLY A 1 92 ? 20.282 -8.243 2.370 1.00 52.06 92 GLY A C 1
ATOM 696 O O . GLY A 1 92 ? 21.322 -7.666 2.679 1.00 52.06 92 GLY A O 1
ATOM 697 N N . GLU A 1 93 ? 19.150 -7.563 2.182 1.00 48.16 93 GLU A N 1
ATOM 698 C CA . GLU A 1 93 ? 19.086 -6.102 2.332 1.00 48.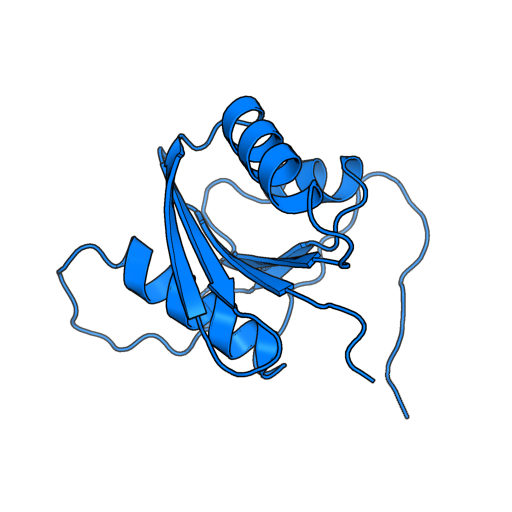16 93 GLU A CA 1
ATOM 699 C C . GLU A 1 93 ? 18.625 -5.665 3.728 1.00 48.16 93 GLU A C 1
ATOM 701 O O . GLU A 1 93 ? 17.508 -5.931 4.154 1.00 48.16 93 GLU A O 1
ATOM 706 N N . ARG A 1 94 ? 19.522 -4.974 4.442 1.00 42.03 94 ARG A N 1
ATOM 707 C CA . ARG A 1 94 ? 19.345 -4.439 5.807 1.00 42.03 94 ARG A CA 1
ATOM 708 C C . ARG A 1 94 ? 19.065 -2.927 5.847 1.00 42.03 94 ARG A C 1
ATOM 710 O O . ARG A 1 94 ? 19.224 -2.297 6.888 1.00 42.03 94 ARG A O 1
ATOM 717 N N . VAL A 1 95 ? 18.685 -2.325 4.722 1.00 54.41 95 VAL A N 1
ATOM 718 C CA . VAL A 1 95 ? 18.317 -0.900 4.632 1.00 54.41 95 VAL A CA 1
ATOM 719 C C . VAL A 1 95 ? 16.807 -0.817 4.468 1.00 54.41 95 VAL A C 1
ATOM 721 O O . VAL A 1 95 ? 16.288 -1.602 3.684 1.00 54.41 95 VAL A O 1
ATOM 724 N N . LYS A 1 96 ? 16.145 0.112 5.187 1.00 56.97 96 LYS A N 1
ATOM 725 C CA . LYS A 1 96 ? 14.689 0.383 5.166 1.00 56.97 96 LYS A CA 1
ATOM 726 C C . LYS A 1 96 ? 14.026 -0.102 3.871 1.00 56.97 96 LYS A C 1
ATOM 728 O O . LYS A 1 96 ? 14.092 0.574 2.838 1.00 56.97 96 LYS A O 1
ATOM 733 N N . THR A 1 97 ? 13.462 -1.304 3.935 1.00 67.06 97 THR A N 1
ATOM 734 C CA . THR A 1 97 ? 12.925 -2.041 2.787 1.00 67.06 97 THR A CA 1
ATOM 735 C C . THR A 1 97 ? 11.611 -1.443 2.308 1.00 67.06 97 THR A C 1
ATOM 737 O O . THR A 1 97 ? 11.280 -1.572 1.135 1.00 67.06 97 THR A O 1
ATOM 740 N N . ASP A 1 98 ? 10.948 -0.659 3.156 1.00 74.50 98 ASP A N 1
ATOM 741 C CA . ASP A 1 98 ? 9.583 -0.173 2.972 1.00 74.50 98 ASP A CA 1
ATOM 742 C C . ASP A 1 98 ? 9.393 0.603 1.663 1.00 74.50 98 ASP A C 1
ATOM 744 O O . ASP A 1 98 ? 8.460 0.376 0.887 1.00 74.50 98 ASP A O 1
ATOM 748 N N . ARG A 1 99 ? 10.353 1.476 1.329 1.00 80.12 99 ARG A N 1
ATOM 749 C CA . ARG A 1 99 ? 10.341 2.206 0.055 1.00 80.12 99 ARG A CA 1
ATOM 750 C C . ARG A 1 99 ? 10.510 1.274 -1.142 1.00 80.12 99 ARG A C 1
ATOM 752 O O . ARG A 1 99 ? 9.856 1.470 -2.168 1.00 80.12 99 ARG A O 1
ATOM 759 N N . ARG A 1 100 ? 11.442 0.324 -1.064 1.00 79.56 100 ARG A N 1
ATOM 760 C CA . ARG A 1 100 ? 11.777 -0.560 -2.188 1.00 79.56 100 ARG A CA 1
ATOM 761 C C . ARG A 1 100 ? 10.670 -1.578 -2.428 1.00 79.56 100 ARG A C 1
ATOM 763 O O . ARG A 1 100 ? 10.335 -1.829 -3.587 1.00 79.56 100 ARG A O 1
ATOM 770 N N . ASP A 1 101 ? 10.090 -2.096 -1.357 1.00 79.69 101 ASP A N 1
ATOM 771 C CA . ASP A 1 101 ? 8.997 -3.056 -1.389 1.00 79.69 101 ASP A CA 1
ATOM 772 C C . ASP A 1 101 ? 7.738 -2.392 -1.944 1.00 79.69 101 ASP A C 1
ATOM 774 O O . ASP A 1 101 ? 7.180 -2.891 -2.920 1.00 79.69 101 ASP A O 1
ATOM 778 N N . ALA A 1 102 ? 7.387 -1.184 -1.483 1.00 83.88 102 ALA A N 1
ATOM 779 C CA . ALA A 1 102 ? 6.280 -0.417 -2.057 1.00 83.88 102 ALA A CA 1
ATOM 780 C C . ALA A 1 102 ? 6.462 -0.157 -3.569 1.00 83.88 102 ALA A C 1
ATOM 782 O O . ALA A 1 102 ? 5.533 -0.353 -4.359 1.00 83.88 102 ALA A O 1
ATOM 783 N N . LEU A 1 103 ? 7.664 0.252 -4.003 1.00 85.94 103 LEU A N 1
ATOM 784 C CA . LEU A 1 103 ? 7.975 0.464 -5.426 1.00 85.94 103 LEU A CA 1
ATOM 785 C C . LEU A 1 103 ? 7.862 -0.834 -6.240 1.00 85.94 103 LEU A C 1
ATOM 787 O O . LEU A 1 103 ? 7.314 -0.831 -7.346 1.00 85.94 103 LEU A O 1
ATOM 791 N N . SER A 1 104 ? 8.384 -1.936 -5.703 1.00 84.88 104 SER A N 1
ATOM 792 C CA . SER A 1 104 ? 8.372 -3.242 -6.366 1.00 84.88 104 SER A CA 1
ATOM 793 C C . SER A 1 104 ? 6.949 -3.773 -6.491 1.00 84.88 104 SER A C 1
ATOM 795 O O . SER A 1 104 ? 6.558 -4.194 -7.577 1.00 84.88 104 SER A O 1
ATOM 797 N N . LEU A 1 105 ? 6.142 -3.649 -5.435 1.00 85.19 105 LEU A N 1
ATOM 798 C CA . LEU A 1 105 ? 4.718 -3.973 -5.438 1.00 85.19 105 LEU A CA 1
ATOM 799 C C . LEU A 1 105 ? 3.968 -3.189 -6.514 1.00 85.19 105 LEU A C 1
ATOM 801 O O . LEU A 1 105 ? 3.309 -3.787 -7.359 1.00 85.19 105 LEU A O 1
ATOM 805 N N . ALA A 1 106 ? 4.123 -1.863 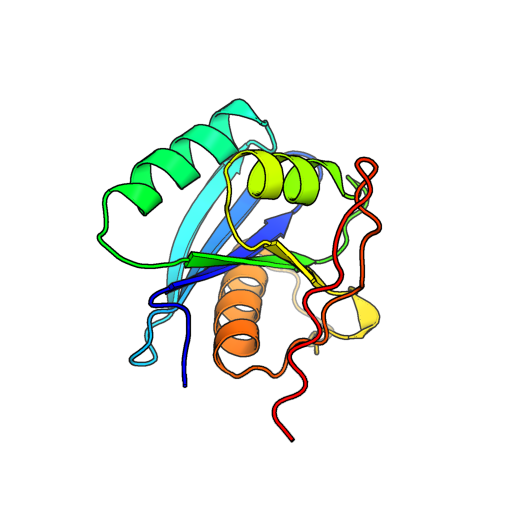-6.560 1.00 85.81 106 ALA A N 1
ATOM 806 C CA . ALA A 1 106 ? 3.455 -1.039 -7.566 1.00 85.81 106 ALA A CA 1
ATOM 807 C C . ALA A 1 106 ? 3.837 -1.452 -9.002 1.00 85.81 106 ALA A C 1
ATOM 809 O O . ALA A 1 106 ? 2.980 -1.510 -9.888 1.00 85.81 106 ALA A O 1
ATOM 810 N N . ARG A 1 107 ? 5.116 -1.785 -9.228 1.00 85.50 107 ARG A N 1
ATOM 811 C CA . ARG A 1 107 ? 5.621 -2.254 -10.525 1.00 85.50 107 ARG A CA 1
ATOM 812 C C . ARG A 1 107 ? 5.051 -3.619 -10.912 1.00 85.50 107 ARG A C 1
ATOM 814 O O . ARG A 1 107 ? 4.525 -3.753 -12.014 1.00 85.50 107 ARG A O 1
ATOM 821 N N . LEU A 1 108 ? 5.154 -4.608 -10.025 1.00 84.62 108 LEU A N 1
ATOM 822 C CA . LEU A 1 108 ? 4.689 -5.977 -10.265 1.00 84.62 108 LEU A CA 1
ATOM 823 C C . LEU A 1 108 ? 3.166 -6.020 -10.432 1.00 84.62 108 LEU A C 1
ATOM 825 O O . LEU A 1 108 ? 2.652 -6.725 -11.296 1.00 84.62 108 LEU A O 1
ATOM 829 N N . HIS A 1 109 ? 2.438 -5.211 -9.660 1.00 81.62 109 HIS A N 1
ATOM 830 C CA . HIS A 1 109 ? 0.989 -5.091 -9.774 1.00 81.62 109 HIS A CA 1
ATOM 831 C C . HIS A 1 109 ? 0.573 -4.552 -11.143 1.00 81.62 109 HIS A C 1
ATOM 833 O O . HIS A 1 109 ? -0.330 -5.093 -11.779 1.00 81.62 109 HIS A O 1
ATOM 839 N N . ARG A 1 110 ? 1.276 -3.524 -11.629 1.00 83.81 110 ARG A N 1
ATOM 840 C CA . ARG A 1 110 ? 1.072 -2.967 -12.969 1.00 83.81 110 ARG A CA 1
ATOM 841 C C . ARG A 1 110 ? 1.443 -3.959 -14.075 1.00 83.81 110 ARG A C 1
ATOM 843 O O . ARG A 1 110 ? 0.787 -3.966 -15.113 1.00 83.81 110 ARG A O 1
ATOM 850 N N . ALA A 1 111 ? 2.467 -4.785 -13.863 1.00 82.19 111 ALA A N 1
ATOM 851 C CA . ALA A 1 111 ? 2.845 -5.856 -14.784 1.00 82.19 111 ALA A CA 1
ATOM 852 C C . ALA A 1 111 ? 1.854 -7.039 -14.781 1.00 82.19 111 ALA A C 1
ATOM 854 O O . ALA A 1 111 ? 1.873 -7.847 -15.702 1.00 82.19 111 ALA A O 1
ATOM 855 N N . GLY A 1 112 ? 0.971 -7.130 -13.778 1.00 77.44 112 GLY A N 1
ATOM 856 C CA . GLY A 1 112 ? 0.088 -8.284 -13.596 1.00 77.44 112 GLY A CA 1
ATOM 857 C C . GLY A 1 112 ? 0.824 -9.536 -13.108 1.00 77.44 112 GLY A C 1
ATOM 858 O O . GLY A 1 112 ? 0.288 -10.632 -13.211 1.00 77.44 112 GLY A O 1
ATOM 859 N N . GLU A 1 113 ? 2.038 -9.377 -12.577 1.00 78.44 113 GLU A N 1
ATOM 860 C CA . GLU A 1 113 ? 2.887 -10.473 -12.086 1.00 78.44 113 GLU A CA 1
ATOM 861 C C . GLU A 1 113 ? 2.614 -10.820 -10.613 1.00 78.44 113 GLU A C 1
ATOM 863 O O . GLU A 1 113 ? 3.141 -11.800 -10.090 1.00 78.44 113 GLU A O 1
ATOM 868 N N . LEU A 1 114 ? 1.786 -10.031 -9.921 1.00 77.75 114 LEU A N 1
ATOM 869 C CA . LEU A 1 114 ? 1.359 -10.347 -8.559 1.00 77.75 114 LEU A CA 1
ATOM 870 C C . LEU A 1 114 ? 0.154 -11.279 -8.573 1.00 77.75 114 LEU A C 1
ATOM 872 O O . LEU A 1 114 ? -0.846 -11.012 -9.235 1.00 77.75 114 LEU A O 1
ATOM 876 N N . SER A 1 115 ? 0.236 -12.330 -7.762 1.00 75.88 115 SER A N 1
ATOM 877 C CA . SER A 1 115 ? -0.874 -13.246 -7.511 1.00 75.88 115 SER A CA 1
ATOM 878 C C . SER A 1 115 ? -1.666 -12.777 -6.286 1.00 75.88 115 SER A C 1
ATOM 880 O O . SER A 1 115 ? -1.169 -12.901 -5.161 1.00 75.88 115 SER A O 1
ATOM 882 N N . PRO A 1 116 ? -2.874 -12.213 -6.465 1.00 78.25 116 PRO A N 1
ATOM 883 C CA . PRO A 1 116 ? -3.680 -11.773 -5.343 1.00 78.25 116 PRO A CA 1
ATOM 884 C C . PRO A 1 116 ? -4.222 -12.976 -4.565 1.00 78.25 116 PRO A C 1
ATOM 886 O O . PRO A 1 116 ? -4.772 -13.920 -5.128 1.00 78.25 116 PRO A O 1
ATOM 889 N N . VAL A 1 117 ? -4.117 -12.904 -3.247 1.00 77.06 117 VAL A N 1
ATOM 890 C CA . VAL A 1 117 ? -4.826 -13.756 -2.305 1.00 77.06 117 VAL A CA 1
ATOM 891 C C . VAL A 1 117 ? -6.276 -13.300 -2.252 1.00 77.06 117 VAL A C 1
ATOM 893 O O . VAL A 1 117 ? -6.585 -12.119 -2.059 1.00 77.06 117 VAL A O 1
ATOM 896 N N . TRP A 1 118 ? -7.182 -14.255 -2.421 1.00 70.81 118 TRP A N 1
ATOM 897 C CA . TRP A 1 118 ? -8.601 -14.002 -2.263 1.00 70.81 118 TRP A CA 1
ATOM 898 C C . TRP A 1 118 ? -8.931 -13.802 -0.782 1.00 70.81 118 TRP A C 1
ATOM 900 O O . TRP A 1 118 ? -8.693 -14.684 0.042 1.00 70.81 118 TRP A O 1
ATOM 910 N N . ILE A 1 119 ? -9.488 -12.636 -0.455 1.00 66.19 119 ILE A N 1
ATOM 911 C CA . ILE A 1 119 ? -9.987 -12.332 0.887 1.00 66.19 119 ILE A CA 1
ATOM 912 C C . ILE A 1 119 ? -11.512 -12.353 0.839 1.00 66.19 119 ILE A C 1
ATOM 914 O O . ILE A 1 119 ? -12.079 -11.516 0.114 1.00 66.19 119 ILE A O 1
ATOM 918 N N . PRO A 1 120 ? -12.167 -13.245 1.607 1.00 58.28 120 PRO A N 1
ATOM 919 C CA . PRO A 1 120 ? -13.610 -13.209 1.770 1.00 58.28 120 PRO A CA 1
ATOM 920 C C . PRO A 1 120 ? -14.003 -11.861 2.374 1.00 58.28 120 PRO A C 1
ATOM 922 O O . PRO A 1 120 ? -13.515 -11.476 3.440 1.00 58.28 120 PRO A O 1
ATOM 925 N N . ASP A 1 121 ? -14.864 -11.125 1.675 1.00 55.75 121 ASP A N 1
ATOM 926 C CA . ASP A 1 121 ? -15.564 -10.005 2.294 1.00 55.75 121 ASP A CA 1
ATOM 927 C C . ASP A 1 121 ? -16.546 -10.562 3.331 1.00 55.75 121 ASP A C 1
ATOM 929 O O . ASP A 1 121 ? -17.216 -11.562 3.078 1.00 55.75 121 ASP A O 1
ATOM 933 N N . GLU A 1 122 ? -16.654 -9.918 4.494 1.00 52.97 122 GLU A N 1
ATOM 934 C CA . GLU A 1 122 ? -17.677 -10.282 5.491 1.00 52.97 122 GLU A CA 1
ATOM 935 C C . GLU A 1 122 ? -19.096 -9.904 5.039 1.00 52.97 122 GLU A C 1
ATOM 937 O O . GLU A 1 122 ? -20.076 -10.395 5.592 1.00 52.97 122 GLU A O 1
ATOM 942 N N . ALA A 1 123 ? -19.227 -9.085 3.994 1.00 42.84 123 ALA A N 1
ATOM 943 C CA . ALA A 1 123 ? -20.494 -8.803 3.340 1.00 42.84 123 ALA A CA 1
ATOM 944 C C . ALA A 1 123 ? -20.560 -9.570 2.014 1.00 42.84 123 ALA A C 1
ATOM 946 O O . ALA A 1 123 ? -19.870 -9.240 1.051 1.00 42.84 123 ALA A O 1
ATOM 947 N N . GLY A 1 124 ? -21.381 -10.621 1.985 1.00 44.88 124 GLY A N 1
ATOM 948 C CA . GLY A 1 124 ? -21.585 -11.456 0.809 1.00 44.88 124 GLY A CA 1
ATOM 949 C C . GLY A 1 124 ? -21.916 -10.655 -0.454 1.00 44.88 124 GLY A C 1
ATOM 950 O O . GLY A 1 124 ? -22.676 -9.690 -0.419 1.00 44.88 124 GLY A O 1
ATOM 951 N N . GLY A 1 125 ? -21.380 -11.110 -1.586 1.00 41.12 125 GLY A N 1
ATOM 952 C CA . GLY A 1 125 ? -21.867 -10.709 -2.901 1.00 41.12 125 GLY A CA 1
ATOM 953 C C . GLY A 1 125 ? -20.785 -10.409 -3.930 1.00 41.12 125 GLY A C 1
ATOM 954 O O . GLY A 1 125 ? -20.314 -9.286 -4.051 1.00 41.12 125 GLY A O 1
ATOM 955 N N . VAL A 1 126 ? -20.558 -11.416 -4.774 1.00 36.16 126 VAL A N 1
ATOM 956 C CA . VAL A 1 126 ? -20.007 -11.346 -6.135 1.00 36.16 126 VAL A CA 1
ATOM 957 C C . VAL A 1 126 ? -18.483 -11.325 -6.246 1.00 36.16 126 VAL A C 1
ATOM 959 O O . VAL A 1 126 ? -17.819 -10.294 -6.350 1.00 36.16 126 VAL A O 1
ATOM 962 N N . ALA A 1 127 ? -17.957 -12.545 -6.378 1.00 43.41 127 ALA A N 1
ATOM 963 C CA . ALA A 1 127 ? -16.792 -12.827 -7.194 1.00 43.41 127 ALA A CA 1
ATOM 964 C C . ALA A 1 127 ? -16.909 -12.082 -8.533 1.00 43.41 127 ALA A C 1
ATOM 966 O O . ALA A 1 127 ? -17.726 -12.433 -9.381 1.00 43.41 127 ALA A O 1
ATOM 967 N N . ARG A 1 128 ? -16.079 -11.058 -8.748 1.00 41.16 128 ARG A N 1
ATOM 968 C CA . ARG A 1 128 ? -15.745 -10.659 -10.115 1.00 41.16 128 ARG A CA 1
ATOM 969 C C . ARG A 1 128 ? -14.701 -11.636 -10.624 1.00 41.16 128 ARG A C 1
ATOM 971 O O . ARG A 1 128 ? -13.502 -11.387 -10.562 1.00 41.16 128 ARG A O 1
ATOM 978 N N . SER A 1 129 ? -15.195 -12.778 -11.078 1.00 43.12 129 SER A N 1
ATOM 979 C CA . SER A 1 129 ? -14.557 -13.535 -12.138 1.00 43.12 129 SER A CA 1
ATOM 980 C C . SER A 1 129 ? -14.466 -12.627 -13.366 1.00 43.12 129 SER A C 1
ATOM 982 O O . SER A 1 129 ? -15.470 -12.374 -14.019 1.00 43.12 129 SER A O 1
ATOM 984 N N . ASP A 1 130 ? -13.271 -12.129 -13.658 1.00 33.16 130 ASP A N 1
ATOM 985 C CA . ASP A 1 130 ? -12.877 -11.823 -15.033 1.00 33.16 130 ASP A CA 1
ATOM 986 C C . ASP A 1 130 ? -11.597 -12.621 -15.333 1.00 33.16 130 ASP A C 1
ATOM 988 O O . ASP A 1 130 ? -10.500 -12.053 -15.335 1.00 33.16 130 ASP A O 1
ATOM 992 N N . PRO A 1 131 ? -11.687 -13.946 -15.555 1.00 40.94 131 PRO A N 1
ATOM 993 C CA . PRO A 1 131 ? -10.726 -14.601 -16.418 1.00 40.94 131 PRO A CA 1
ATOM 994 C C . PRO A 1 131 ? -11.042 -14.118 -17.835 1.00 40.94 131 PRO A C 1
ATOM 996 O O . PRO A 1 131 ? -12.074 -14.458 -18.402 1.00 40.94 131 PRO A O 1
ATOM 999 N N . CYS A 1 132 ? -10.201 -13.255 -18.397 1.00 32.72 132 CYS A N 1
ATOM 1000 C CA . CYS A 1 132 ? -10.275 -12.991 -19.827 1.00 32.72 132 CYS A CA 1
ATOM 1001 C C . CYS A 1 132 ? -9.727 -14.229 -20.552 1.00 32.72 132 CYS A C 1
ATOM 1003 O O . CYS A 1 132 ? -8.521 -14.318 -20.780 1.00 32.72 1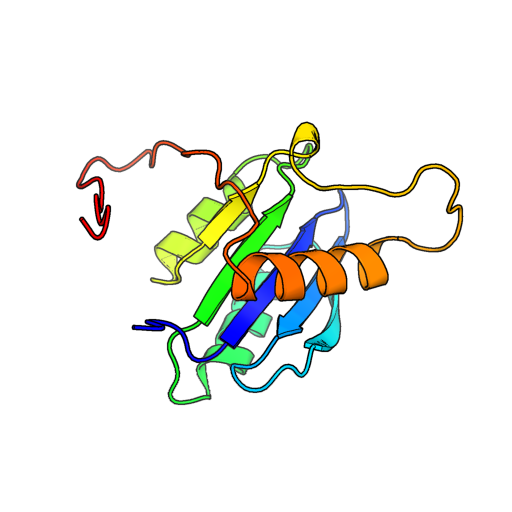32 CYS A O 1
ATOM 1005 N N . ALA A 1 133 ? -10.620 -15.171 -20.852 1.00 29.11 133 ALA A N 1
ATOM 1006 C CA . ALA A 1 133 ? -10.525 -16.170 -21.911 1.00 29.11 133 ALA A CA 1
ATOM 1007 C C . ALA A 1 133 ? -11.941 -16.418 -22.441 1.00 29.11 133 ALA A C 1
ATOM 1009 O O . ALA A 1 133 ? -12.835 -16.665 -21.600 1.00 29.11 133 ALA A O 1
#

pLDDT: mean 74.5, std 15.36, range [29.11, 90.31]

Radius of gyration: 14.16 Å; Cα contacts (8 Å, |Δi|>4): 220; chains: 1; bounding box: 42×30×35 Å

Organism: NCBI:txid326474

Mean predicted aligned error: 9.19 Å

Solvent-accessible surface area (backbone atoms only — not comparable to full-atom values): 7816 Å² total; per-residue (Å²): 131,83,83,46,51,34,23,30,4,35,27,60,50,92,65,36,29,18,35,11,39,13,46,78,88,72,54,66,43,78,74,51,72,40,56,61,41,73,68,50,51,51,51,52,50,56,62,61,59,76,47,102,54,47,50,36,36,35,32,50,61,34,96,82,58,62,59,67,47,52,52,38,43,74,71,75,35,53,57,42,36,26,49,62,90,72,53,92,73,79,88,87,76,91,59,85,52,44,64,58,50,4,40,48,42,7,48,34,53,66,69,63,71,56,66,65,52,88,73,86,63,93,67,84,83,77,85,82,80,75,74,92,122

Secondary structure (DSSP, 8-state):
----SEEEEEEE-SSEEEEEEEESSS-EEEEEEEESSHHHHHHHHHHHTTSSS-EEEEEE--TTTTHHHHHHHHTT-EEEEE-GGGS-PPTT--S--HHHHHHHHHHHHHHT---EEP---SS----------

Nearest PDB structures (foldseek):
  8wt7-assembly1_C  TM=8.142E-01  e=4.655E-06  Escherichia coli
  8wt9-assembly1_D  TM=8.163E-01  e=1.578E-05  Escherichia coli
  8wt6-assembly1_D  TM=7.742E-01  e=1.221E-05  Escherichia coli
  2f9t-assembly1_A  TM=6.088E-01  e=2.909E-02  Pseudomonas aeruginosa PAO1
  2f9t-assembly1_B  TM=5.697E-01  e=3.761E-02  Pseudomonas aeruginosa PAO1

InterPro domains:
  IPR002525 Transposase IS110-like, N-terminal [PF01548] (8-122)
  IPR047650 Transposase IS110-like [PTHR33055] (2-123)

Foldseek 3Di:
DPQWQKEKFWEDDPFKIWIWIDGLVQDIGTPGIDTPDLVRLVVVVVVVVVDPTAYAYEYEQDPVGCPSVLSCVVVVHHYFYAYPVQQDDDPDDPPPCNRVNRSSRRNCVSVVSTDGDDDDDPDDDDDPPDPPD

Sequence (133 aa):
MNKFSKYVGLDVHQETIAGAVADMAGEVRYKGEIVNTPEAIAKVVGQLKRGTGRMAFCYEAGPCGYTICRQLRQLKLDCQVVAPSLIPKKPGERVKTDRRDALSLARLHRAGELSPVWIPDEAGGVARSDPCA